Protein AF-A0A0G1Y3I6-F1 (afdb_monomer_lite)

Secondary structure (DSSP, 8-state):
----PBPTTT-SB--GGGBHHHHHHHHHHHTTT----TTTS--SS--BSSPEE-TTS-EEE---HHHHTTSTTSPP--SGGG---HHHHHHHHHHHHHHHHTTTS--

Radius of gyration: 13.9 Å; chains: 1; bounding box: 32×42×38 Å

Sequence (107 aa):
MTNNTLCDKCGLPTPRGNDVRTFCAIMQEENGNTMGGFLFWAAPHARHFLPVIAQDGKILCEGSPSRAQYIEGQPRDTRPEFAYSEKREWLIRKAFVQMHTETLAPA

Foldseek 3Di:
DQPFFAAPFQRHTQGQLFWLQQLLVLLCVVVVVPPPDPLRPHPPGTWGQDFDADPVRDTSHRTRLSLCLLPPPHPHDPDPVRDDDPVSSVSSVVSSVVSNVVSVDDD

pLDDT: mean 81.5, std 15.48, range [40.28, 95.31]

Organism: NCBI:txid1618669

Structure (mmCIF, N/CA/C/O backbone):
data_AF-A0A0G1Y3I6-F1
#
_entry.id   AF-A0A0G1Y3I6-F1
#
loop_
_atom_site.group_PDB
_atom_site.id
_atom_site.type_symbol
_atom_site.label_atom_id
_atom_site.label_alt_id
_atom_site.label_comp_id
_atom_site.label_asym_id
_atom_site.label_entity_id
_atom_site.label_seq_id
_atom_site.pdbx_PDB_ins_code
_atom_site.Cartn_x
_atom_site.Cartn_y
_atom_site.Cartn_z
_atom_site.occupancy
_atom_site.B_iso_or_equiv
_atom_site.auth_seq_id
_atom_site.auth_comp_id
_atom_site.auth_asym_id
_atom_site.auth_atom_id
_atom_site.pdbx_PDB_model_num
ATOM 1 N N . MET A 1 1 ? -12.199 21.342 -1.754 1.00 40.28 1 MET A N 1
ATOM 2 C CA . MET A 1 1 ? -13.176 20.279 -1.425 1.00 40.28 1 MET A CA 1
ATOM 3 C C . MET A 1 1 ? -12.425 18.959 -1.453 1.00 40.28 1 MET A C 1
ATOM 5 O O . MET A 1 1 ? -11.849 18.642 -2.486 1.00 40.28 1 MET A O 1
ATOM 9 N N . THR A 1 2 ? -12.322 18.239 -0.337 1.00 48.00 2 THR A N 1
ATOM 10 C CA . THR A 1 2 ? -11.708 16.904 -0.330 1.00 48.00 2 THR A CA 1
ATOM 11 C C . THR A 1 2 ? -12.648 15.947 -1.060 1.00 48.00 2 THR A C 1
ATOM 13 O O . THR A 1 2 ? -13.740 15.657 -0.579 1.00 48.00 2 THR A O 1
ATOM 16 N N . ASN A 1 3 ? -12.261 15.502 -2.258 1.00 54.75 3 ASN A N 1
ATOM 17 C CA . ASN A 1 3 ? -12.978 14.476 -3.019 1.00 54.75 3 ASN A CA 1
ATOM 18 C C . ASN A 1 3 ? -12.814 13.120 -2.306 1.00 54.75 3 ASN A C 1
ATOM 20 O O . ASN A 1 3 ? -12.046 12.259 -2.725 1.00 54.75 3 ASN A O 1
ATOM 24 N N . ASN A 1 4 ? -13.495 12.956 -1.172 1.00 63.72 4 ASN A N 1
ATOM 25 C CA . ASN A 1 4 ? -13.460 11.739 -0.375 1.00 63.72 4 ASN A CA 1
ATOM 26 C C . ASN A 1 4 ? -14.446 10.730 -0.957 1.00 63.72 4 ASN A C 1
ATOM 28 O O . ASN A 1 4 ? -15.607 10.649 -0.567 1.00 63.72 4 ASN A O 1
ATOM 32 N N . THR A 1 5 ? -13.971 9.945 -1.909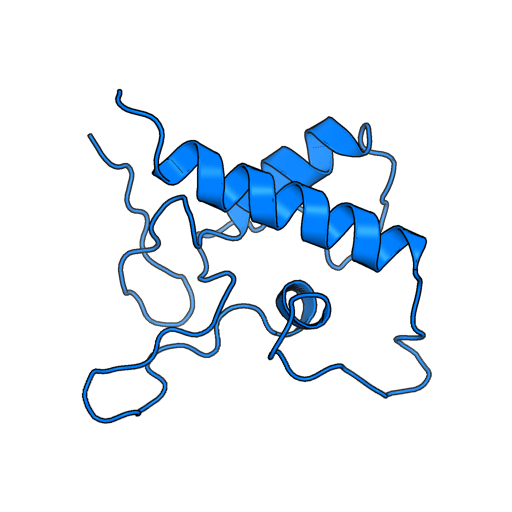 1.00 83.00 5 THR A N 1
ATOM 33 C CA . THR A 1 5 ? -14.685 8.767 -2.403 1.00 83.00 5 THR A CA 1
ATOM 34 C C . THR A 1 5 ? -14.701 7.653 -1.360 1.00 83.00 5 THR A C 1
ATOM 36 O O . THR A 1 5 ? -13.726 7.441 -0.633 1.00 83.00 5 THR A O 1
ATOM 39 N N . LEU A 1 6 ? -15.812 6.923 -1.301 1.00 91.69 6 LEU A N 1
ATOM 40 C CA . LEU A 1 6 ? -16.025 5.849 -0.335 1.00 91.69 6 LEU A CA 1
ATOM 41 C C . LEU A 1 6 ? -15.255 4.589 -0.736 1.00 91.69 6 LEU A C 1
ATOM 43 O O . LEU A 1 6 ? -15.245 4.211 -1.906 1.00 91.69 6 LEU A O 1
ATOM 47 N N . CYS A 1 7 ? -14.620 3.960 0.249 1.00 92.94 7 CYS A N 1
ATOM 48 C CA . CYS A 1 7 ? -13.881 2.719 0.086 1.00 92.94 7 CYS A CA 1
ATOM 49 C C . CYS A 1 7 ? -14.826 1.585 -0.321 1.00 92.94 7 CYS A C 1
ATOM 51 O O . CYS A 1 7 ? -15.840 1.354 0.336 1.00 92.94 7 CYS A O 1
ATOM 53 N N . ASP A 1 8 ? -14.464 0.839 -1.359 1.00 92.31 8 ASP A N 1
ATOM 54 C CA . ASP A 1 8 ? -15.258 -0.273 -1.884 1.00 92.31 8 ASP A CA 1
ATOM 55 C C . ASP A 1 8 ? -15.406 -1.457 -0.914 1.00 92.31 8 ASP A C 1
ATOM 57 O O . ASP A 1 8 ? -16.355 -2.227 -1.033 1.00 92.31 8 ASP A O 1
ATOM 61 N N . LYS A 1 9 ? -14.496 -1.603 0.058 1.00 90.06 9 LYS A N 1
ATOM 62 C CA . LYS A 1 9 ? -14.539 -2.680 1.061 1.00 90.06 9 LYS A CA 1
ATOM 63 C C . LYS A 1 9 ? -15.406 -2.367 2.274 1.00 90.06 9 LYS A C 1
ATOM 65 O O . LYS A 1 9 ? -16.125 -3.237 2.747 1.00 90.06 9 LYS A O 1
ATOM 70 N N . CYS A 1 10 ? -15.278 -1.162 2.824 1.00 93.19 10 CYS A N 1
ATOM 71 C CA . CYS A 1 10 ? -15.879 -0.816 4.117 1.00 93.19 10 CYS A CA 1
ATOM 72 C C . CYS A 1 10 ? -16.884 0.340 4.045 1.00 93.19 10 CYS A C 1
ATOM 74 O O . CYS A 1 10 ? -17.482 0.683 5.059 1.00 93.19 10 CYS A O 1
ATOM 76 N N . GLY A 1 11 ? -17.048 0.982 2.884 1.00 92.50 11 GLY A N 1
ATOM 77 C CA . GLY A 1 11 ? -17.946 2.123 2.699 1.00 92.50 11 GLY A CA 1
ATOM 78 C C . GLY A 1 11 ? -17.503 3.413 3.397 1.00 92.50 11 GLY A C 1
ATOM 79 O O . GLY A 1 11 ? -18.189 4.424 3.280 1.00 92.50 11 GLY A O 1
ATOM 80 N N . LEU A 1 12 ? -16.371 3.418 4.109 1.00 92.81 12 LEU A N 1
ATOM 81 C CA . LEU A 1 12 ? -15.859 4.607 4.794 1.00 92.81 12 LEU A CA 1
ATOM 82 C C . LEU A 1 12 ? -15.109 5.538 3.828 1.00 92.81 12 LEU A C 1
ATOM 84 O O . LEU A 1 12 ? -14.546 5.067 2.838 1.00 92.81 12 LEU A O 1
ATOM 88 N N . PRO A 1 13 ? -15.031 6.849 4.122 1.00 92.69 13 PRO A N 1
ATOM 89 C CA . PRO A 1 13 ? -14.242 7.793 3.336 1.00 92.69 13 PRO A CA 1
ATOM 90 C C . PRO A 1 13 ? -12.784 7.356 3.156 1.00 92.69 13 PRO A C 1
ATOM 92 O O . PRO A 1 13 ? -12.119 6.940 4.108 1.00 92.69 13 PRO A O 1
ATOM 95 N N . THR A 1 14 ? -12.275 7.497 1.934 1.00 91.06 14 THR A N 1
ATOM 96 C CA . THR A 1 14 ? -10.874 7.216 1.597 1.00 91.06 14 THR A CA 1
ATOM 97 C C . THR A 1 14 ? -10.142 8.547 1.425 1.00 91.06 14 THR A C 1
ATOM 99 O O . THR A 1 14 ? -10.340 9.205 0.402 1.00 91.06 14 THR A O 1
ATOM 102 N N . PRO A 1 15 ? -9.350 9.009 2.411 1.00 90.81 15 PRO A N 1
ATOM 103 C CA . PRO A 1 15 ? -8.5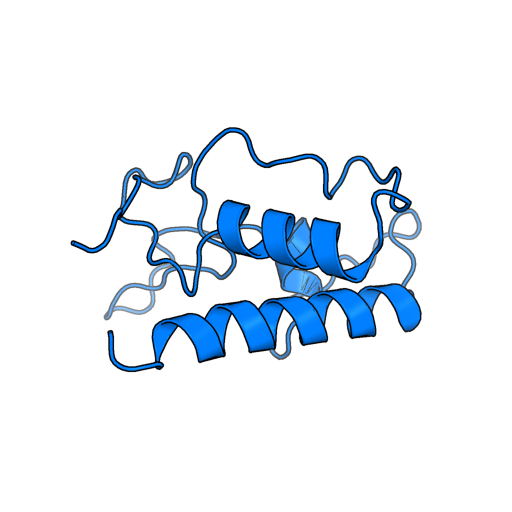92 10.245 2.248 1.00 90.81 15 PRO A CA 1
ATOM 104 C C . PRO A 1 15 ? -7.524 10.052 1.167 1.00 90.81 15 PRO A C 1
ATOM 106 O O . PRO A 1 15 ? -7.003 8.949 1.015 1.00 90.81 15 PRO A O 1
ATOM 109 N N . ARG A 1 16 ? -7.154 11.124 0.450 1.00 88.62 16 ARG A N 1
ATOM 110 C CA . ARG A 1 16 ? -6.159 11.076 -0.642 1.00 88.62 16 ARG A CA 1
ATOM 111 C C . ARG A 1 16 ? -4.860 10.372 -0.228 1.00 88.62 16 ARG A C 1
ATOM 113 O O . ARG A 1 16 ? -4.368 9.541 -0.983 1.00 88.62 16 ARG A O 1
ATOM 120 N N . GLY A 1 17 ? -4.385 10.642 0.990 1.00 91.06 17 GLY A N 1
ATOM 121 C CA . GLY A 1 17 ? -3.184 10.044 1.582 1.00 91.06 17 GLY A CA 1
ATOM 122 C C . GLY A 1 17 ? -3.293 8.560 1.911 1.00 91.06 17 GLY A C 1
ATOM 123 O O . GLY A 1 17 ? -2.307 7.945 2.278 1.00 91.06 17 GLY A O 1
ATOM 124 N N . ASN A 1 18 ? -4.476 7.967 1.786 1.00 92.44 18 ASN A N 1
ATOM 125 C CA . ASN A 1 18 ? -4.697 6.545 1.989 1.00 92.44 18 ASN A CA 1
ATOM 126 C C . ASN A 1 18 ? -5.558 5.941 0.865 1.00 92.44 18 ASN A C 1
ATOM 128 O O . ASN A 1 18 ? -6.233 4.949 1.107 1.00 92.44 18 ASN A O 1
ATOM 132 N N . ASP A 1 19 ? -5.586 6.524 -0.338 1.00 91.19 19 ASP A N 1
ATOM 133 C CA . ASP A 1 19 ? -6.388 6.026 -1.467 1.00 91.19 19 ASP A CA 1
ATOM 134 C C . ASP A 1 19 ? -5.510 5.294 -2.489 1.00 91.19 19 ASP A C 1
ATOM 136 O O . ASP A 1 19 ? -4.615 5.874 -3.106 1.00 91.19 19 ASP A O 1
ATOM 140 N N . VAL A 1 20 ? -5.814 4.016 -2.727 1.00 90.25 20 VAL A N 1
ATOM 141 C CA . VAL A 1 20 ? -5.138 3.189 -3.735 1.00 90.25 20 VAL A CA 1
ATOM 142 C C . VAL A 1 20 ? -5.193 3.803 -5.131 1.00 90.25 20 VAL A C 1
ATOM 144 O O . VAL A 1 20 ? -4.264 3.595 -5.906 1.00 90.25 20 VAL A O 1
ATOM 147 N N . ARG A 1 21 ? -6.227 4.573 -5.478 1.00 88.19 21 ARG A N 1
ATOM 148 C CA . ARG A 1 21 ? -6.296 5.232 -6.791 1.00 88.19 21 ARG A CA 1
ATOM 149 C C . ARG A 1 21 ? -5.234 6.308 -6.941 1.00 88.19 21 ARG A C 1
ATOM 151 O O . ARG A 1 21 ? -4.554 6.330 -7.961 1.00 88.19 21 ARG A O 1
ATOM 158 N N . THR A 1 22 ? -5.061 7.144 -5.917 1.00 88.56 22 THR A N 1
ATOM 159 C CA . THR A 1 22 ? -3.993 8.151 -5.870 1.00 88.56 22 THR A CA 1
ATOM 160 C C . THR A 1 22 ? -2.634 7.472 -5.976 1.00 88.56 22 THR A C 1
ATOM 162 O O . THR A 1 22 ? -1.820 7.842 -6.816 1.00 88.56 22 THR A O 1
ATOM 165 N N . PHE A 1 23 ? -2.419 6.416 -5.186 1.00 89.81 23 PHE A N 1
ATOM 166 C CA . PHE A 1 23 ? -1.200 5.616 -5.253 1.00 89.81 23 PHE A CA 1
ATOM 167 C C . PHE A 1 23 ? -0.940 5.053 -6.661 1.00 89.81 23 PHE A C 1
ATOM 169 O O . PHE A 1 23 ? 0.172 5.147 -7.174 1.00 89.81 23 PHE A O 1
ATOM 176 N N . CYS A 1 24 ? -1.959 4.469 -7.299 1.00 86.69 24 CYS A N 1
ATOM 177 C CA . CYS A 1 24 ? -1.853 3.912 -8.646 1.00 86.69 24 CYS A CA 1
ATOM 178 C C . CYS A 1 24 ? -1.538 4.988 -9.694 1.00 86.69 24 CYS A C 1
ATOM 180 O O . CYS A 1 24 ? -0.726 4.720 -10.574 1.00 86.69 24 CYS A O 1
ATOM 182 N N . ALA A 1 25 ? -2.132 6.181 -9.590 1.00 84.62 25 ALA A N 1
ATOM 183 C CA . ALA A 1 25 ? -1.834 7.302 -10.482 1.00 84.62 25 ALA A CA 1
ATOM 184 C C . ALA A 1 25 ? -0.359 7.728 -10.372 1.00 84.62 25 ALA A C 1
ATOM 186 O O . ALA A 1 25 ? 0.335 7.785 -11.383 1.00 84.62 25 ALA A O 1
ATOM 187 N N . ILE A 1 26 ? 0.153 7.889 -9.146 1.00 87.31 26 ILE A N 1
ATOM 188 C CA . ILE A 1 26 ? 1.567 8.220 -8.901 1.00 87.31 26 ILE A CA 1
ATOM 189 C C . ILE A 1 26 ? 2.493 7.129 -9.455 1.00 87.31 26 ILE A C 1
ATOM 191 O O . ILE A 1 26 ? 3.450 7.414 -10.169 1.00 87.31 26 ILE A O 1
ATOM 195 N N . MET A 1 27 ? 2.197 5.855 -9.178 1.00 84.44 27 MET A N 1
ATOM 196 C CA . MET A 1 27 ? 2.973 4.728 -9.712 1.00 84.44 27 MET A CA 1
ATOM 197 C C . MET A 1 27 ? 2.987 4.696 -11.247 1.00 84.44 27 MET A C 1
ATOM 199 O O . MET A 1 27 ? 3.981 4.280 -11.845 1.00 84.44 27 MET A O 1
ATOM 203 N N . GLN A 1 28 ? 1.886 5.094 -11.887 1.00 80.25 28 GLN A N 1
ATOM 204 C CA . GLN A 1 28 ? 1.767 5.132 -13.341 1.00 80.25 28 GLN A CA 1
ATOM 205 C C . GLN A 1 28 ? 2.645 6.230 -13.952 1.00 80.25 28 GLN A C 1
ATOM 207 O O . GLN A 1 28 ? 3.327 5.964 -14.946 1.00 80.25 28 GLN A O 1
ATOM 212 N N . GLU A 1 29 ? 2.657 7.418 -13.344 1.00 80.31 29 GLU A N 1
ATOM 213 C CA . GLU A 1 29 ? 3.515 8.547 -13.725 1.00 80.31 29 GLU A CA 1
ATOM 214 C C . GLU A 1 29 ? 5.000 8.202 -13.551 1.00 80.31 29 GLU A C 1
ATOM 216 O O . GLU A 1 29 ? 5.789 8.343 -14.484 1.00 80.31 29 GLU A O 1
ATOM 221 N N . GLU A 1 30 ? 5.367 7.654 -12.392 1.00 74.44 30 GLU A N 1
ATOM 222 C CA . GLU A 1 30 ? 6.750 7.324 -12.030 1.00 74.44 30 GLU A CA 1
ATOM 223 C C . GLU A 1 30 ? 7.352 6.188 -12.866 1.00 74.44 30 GLU A C 1
ATOM 225 O O . GLU A 1 30 ? 8.558 6.150 -13.112 1.00 74.44 30 GLU A O 1
ATOM 230 N N . ASN A 1 31 ? 6.525 5.244 -13.319 1.00 71.88 31 ASN A N 1
ATOM 231 C CA . ASN A 1 31 ? 6.992 4.057 -14.031 1.00 71.88 31 ASN A CA 1
ATOM 232 C C . ASN A 1 31 ? 6.621 4.055 -15.531 1.00 71.88 31 ASN A C 1
ATOM 234 O O . ASN A 1 31 ? 6.753 3.030 -16.208 1.00 71.88 31 ASN A O 1
ATOM 238 N N . GLY A 1 32 ? 6.144 5.180 -16.074 1.00 59.62 32 GLY A N 1
ATOM 239 C CA . GLY A 1 32 ? 5.942 5.378 -17.514 1.00 59.62 32 GLY A CA 1
ATOM 240 C C . GLY A 1 32 ? 5.106 4.290 -18.200 1.00 59.62 32 GLY A C 1
ATOM 241 O O . GLY A 1 32 ? 5.488 3.812 -19.264 1.00 59.62 32 GLY A O 1
ATOM 242 N N . ASN A 1 33 ? 4.007 3.836 -17.582 1.00 55.41 33 ASN A N 1
ATOM 243 C CA . ASN A 1 33 ? 3.135 2.748 -18.079 1.00 55.41 33 ASN A CA 1
ATOM 244 C C . ASN A 1 33 ? 3.781 1.350 -18.254 1.00 55.41 33 ASN A C 1
ATOM 246 O O . ASN A 1 33 ? 3.113 0.429 -18.720 1.00 55.41 33 ASN A O 1
ATOM 250 N N . THR A 1 34 ? 5.042 1.129 -17.868 1.00 52.78 34 THR A N 1
ATOM 251 C CA . THR A 1 34 ? 5.762 -0.125 -18.196 1.00 52.78 34 THR A CA 1
ATOM 252 C C . THR A 1 34 ? 5.566 -1.286 -17.216 1.00 52.78 34 THR A C 1
ATOM 254 O O . THR A 1 34 ? 5.978 -2.410 -17.506 1.00 52.78 34 THR A O 1
ATOM 257 N N . MET A 1 35 ? 4.914 -1.081 -16.067 1.00 49.94 35 MET A N 1
ATOM 258 C CA . MET A 1 35 ? 4.630 -2.178 -15.135 1.00 49.94 35 MET A CA 1
ATOM 259 C C . MET A 1 35 ? 3.305 -2.852 -15.500 1.00 49.94 35 MET A C 1
ATOM 261 O O . MET A 1 35 ? 2.268 -2.622 -14.883 1.00 49.94 35 MET A O 1
ATOM 265 N N . GLY A 1 36 ? 3.372 -3.745 -16.491 1.00 41.94 36 GLY A N 1
ATOM 266 C CA . GLY A 1 36 ? 2.340 -4.729 -16.838 1.00 41.94 36 GLY A CA 1
ATOM 267 C C . GLY A 1 36 ? 2.155 -5.810 -15.764 1.00 41.94 36 GLY A C 1
ATOM 268 O O . GLY A 1 36 ? 2.232 -7.000 -16.048 1.00 41.94 36 GLY A O 1
ATOM 269 N N . GLY A 1 37 ? 1.963 -5.407 -14.509 1.00 48.97 37 GLY A N 1
ATOM 270 C CA . GLY A 1 37 ? 1.653 -6.303 -13.403 1.00 48.97 37 GLY A CA 1
ATOM 271 C C . GLY A 1 37 ? 0.189 -6.173 -13.005 1.00 48.97 37 GLY A C 1
ATOM 272 O O . GLY A 1 37 ? -0.241 -5.098 -12.597 1.00 48.97 37 GLY A O 1
ATOM 273 N N . PHE A 1 38 ? -0.539 -7.290 -13.033 1.00 48.97 38 PHE A N 1
ATOM 274 C CA . PHE A 1 38 ? -1.937 -7.465 -12.598 1.00 48.97 38 PHE A CA 1
ATOM 275 C C . PHE A 1 38 ? -2.280 -6.833 -11.224 1.00 48.97 38 PHE A C 1
ATOM 277 O O . PHE A 1 38 ? -3.441 -6.592 -10.915 1.00 48.97 38 PHE A O 1
ATOM 284 N N . LEU A 1 39 ? -1.271 -6.545 -10.390 1.00 51.16 39 LEU A N 1
ATOM 285 C CA . LEU A 1 39 ? -1.406 -5.924 -9.067 1.00 51.16 39 LEU A CA 1
ATOM 286 C C . LEU A 1 39 ? -1.541 -4.388 -9.088 1.00 51.16 39 LEU A C 1
ATOM 288 O O . LEU A 1 39 ? -1.914 -3.813 -8.065 1.00 51.16 39 LEU A O 1
ATOM 292 N N . PHE A 1 40 ? -1.251 -3.721 -10.210 1.00 55.47 40 PHE A N 1
ATOM 293 C CA . PHE A 1 40 ? -1.151 -2.253 -10.285 1.00 55.47 40 PHE A CA 1
ATOM 294 C C . PHE A 1 40 ? -2.066 -1.607 -11.324 1.00 55.47 40 PHE A C 1
ATOM 296 O O . PHE A 1 40 ? -2.108 -0.381 -11.393 1.00 55.47 40 PHE A O 1
ATOM 303 N N . TRP A 1 41 ? -2.823 -2.401 -12.091 1.00 53.69 41 TRP A N 1
ATOM 304 C CA . TRP A 1 41 ? -3.886 -1.859 -12.936 1.00 53.69 41 TRP A CA 1
ATOM 305 C C . TRP A 1 41 ? -4.851 -1.034 -12.089 1.00 53.69 41 TRP A C 1
ATOM 307 O O . TRP A 1 41 ? -5.169 -1.418 -10.958 1.00 53.69 41 TRP A O 1
ATOM 317 N N . ALA A 1 42 ? -5.220 0.127 -12.640 1.00 56.16 42 ALA A N 1
ATOM 318 C CA . ALA A 1 42 ? -6.025 1.158 -12.006 1.00 56.16 42 ALA A CA 1
ATOM 319 C C . ALA A 1 42 ? -7.102 0.531 -11.120 1.00 56.16 42 ALA A C 1
ATOM 321 O O . ALA A 1 42 ? -7.920 -0.251 -11.602 1.00 56.16 42 ALA A O 1
ATOM 322 N N . ALA A 1 43 ? -7.085 0.838 -9.821 1.00 62.84 43 ALA A N 1
ATOM 323 C CA . ALA A 1 43 ? -8.199 0.463 -8.968 1.00 62.84 43 ALA A CA 1
ATOM 324 C C . ALA A 1 43 ? -9.429 1.235 -9.477 1.00 62.84 43 ALA A C 1
ATOM 326 O O . ALA A 1 43 ? -9.431 2.465 -9.405 1.00 62.84 43 ALA A O 1
ATOM 327 N N . PRO A 1 44 ? -10.466 0.569 -10.021 1.00 66.69 44 PRO A N 1
ATOM 328 C CA . PRO A 1 44 ? -11.628 1.278 -10.560 1.00 66.69 44 PRO A CA 1
ATOM 329 C C . PRO A 1 44 ? -12.427 1.982 -9.454 1.00 66.69 44 PRO A C 1
ATOM 331 O O . PRO A 1 44 ? -13.241 2.864 -9.724 1.00 66.69 44 PRO A O 1
ATOM 334 N N . HIS A 1 45 ? -12.180 1.609 -8.197 1.00 80.81 45 HIS A N 1
ATOM 335 C CA . HIS A 1 45 ? -12.873 2.113 -7.026 1.00 80.81 45 HIS A CA 1
ATOM 336 C C . HIS A 1 45 ? -11.880 2.627 -5.989 1.00 80.81 45 HIS A C 1
ATOM 338 O O . HIS A 1 45 ? -10.723 2.201 -5.944 1.00 80.81 45 HIS A O 1
ATOM 344 N N . ALA A 1 46 ? -12.338 3.570 -5.170 1.00 88.19 46 ALA A N 1
ATOM 345 C CA . ALA A 1 46 ? -11.555 4.035 -4.041 1.00 88.19 46 ALA A CA 1
ATOM 346 C C . ALA A 1 46 ? -11.404 2.901 -3.034 1.00 88.19 46 ALA A C 1
ATOM 348 O O . ALA A 1 46 ? -12.345 2.147 -2.787 1.00 88.19 46 ALA A O 1
ATOM 349 N N . ARG A 1 47 ? -10.209 2.773 -2.469 1.00 92.31 47 ARG A N 1
ATOM 350 C CA . ARG A 1 47 ? -9.899 1.737 -1.489 1.00 92.31 47 ARG A CA 1
ATOM 351 C C . ARG A 1 47 ? -8.796 2.227 -0.577 1.00 92.31 47 ARG A C 1
ATOM 353 O O . ARG A 1 47 ? -7.842 2.836 -1.058 1.00 92.31 47 ARG A O 1
ATOM 360 N N . HIS A 1 48 ? -8.891 1.908 0.713 1.00 94.06 48 HIS A N 1
ATOM 361 C CA . HIS A 1 48 ? -7.805 2.209 1.640 1.00 94.06 48 HIS A CA 1
ATOM 362 C C . HIS A 1 48 ? -6.519 1.479 1.228 1.00 94.06 48 HIS A C 1
ATOM 364 O O . HIS A 1 48 ? -6.535 0.279 0.925 1.00 94.06 48 HIS A O 1
ATOM 370 N N . PHE A 1 49 ? -5.405 2.203 1.187 1.00 93.25 49 PHE A N 1
ATOM 371 C CA . PHE A 1 49 ? -4.094 1.623 0.926 1.00 93.25 49 PHE A CA 1
ATOM 372 C C . PHE A 1 49 ? -3.615 0.840 2.155 1.00 93.25 49 PHE A C 1
ATOM 374 O O . PHE A 1 49 ? -3.429 -0.374 2.075 1.00 93.25 49 PHE A O 1
ATOM 381 N N . LEU A 1 50 ? -3.505 1.521 3.295 1.00 94.56 50 LEU A N 1
ATOM 382 C CA . LEU A 1 50 ? -3.238 0.971 4.620 1.00 94.56 50 LEU A CA 1
ATOM 383 C C . LEU A 1 50 ? -4.529 0.566 5.346 1.00 94.56 50 LEU A C 1
ATOM 385 O O . LEU A 1 50 ? -5.596 1.118 5.050 1.00 94.56 50 LEU A O 1
ATOM 389 N N . PRO A 1 51 ? -4.438 -0.338 6.338 1.00 94.25 51 PRO A N 1
AT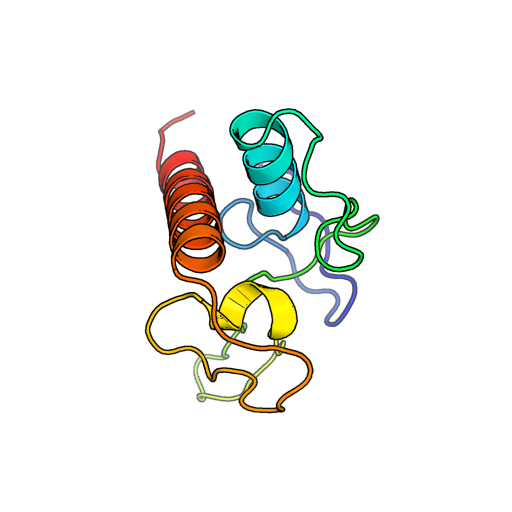OM 390 C CA . PRO A 1 51 ? -5.554 -0.656 7.217 1.00 94.25 51 PRO A CA 1
ATOM 391 C C . PRO A 1 51 ? -6.122 0.578 7.931 1.00 94.25 51 PRO A C 1
ATOM 393 O O . PRO A 1 51 ? -5.391 1.492 8.311 1.00 94.25 51 PRO A O 1
ATOM 396 N N . VAL A 1 52 ? -7.434 0.575 8.161 1.00 94.31 52 VAL A N 1
ATOM 397 C CA . VAL A 1 52 ? -8.123 1.546 9.020 1.00 94.31 52 VAL A CA 1
ATOM 398 C C . VAL A 1 52 ? -8.423 0.864 10.342 1.00 94.31 52 VAL A C 1
ATOM 400 O O . VAL A 1 52 ? -9.123 -0.149 10.373 1.00 94.31 52 VAL A O 1
ATOM 403 N N . ILE A 1 53 ? -7.899 1.426 11.425 1.00 94.12 53 ILE A N 1
ATOM 404 C CA . ILE A 1 53 ? -8.021 0.884 12.777 1.00 94.12 53 ILE A CA 1
ATOM 405 C C . ILE A 1 53 ? -8.857 1.865 13.605 1.00 94.12 53 ILE A C 1
ATOM 407 O O . ILE A 1 53 ? -8.602 3.069 13.598 1.00 94.12 53 ILE A O 1
ATOM 411 N N . ALA A 1 54 ? -9.888 1.359 14.275 1.00 92.88 54 ALA A N 1
ATOM 412 C CA . ALA A 1 54 ? -10.710 2.111 15.212 1.00 92.88 54 ALA A CA 1
ATOM 413 C C . ALA A 1 54 ? -9.926 2.479 16.481 1.00 92.88 54 ALA A C 1
ATOM 415 O O . ALA A 1 54 ? -8.879 1.909 16.780 1.00 92.88 54 ALA A O 1
ATOM 416 N N . GLN A 1 55 ? -10.470 3.402 17.278 1.00 93.69 55 GLN A N 1
ATOM 417 C CA . GLN A 1 55 ? -9.860 3.813 18.550 1.00 93.69 55 GLN A CA 1
ATOM 418 C C . GLN A 1 55 ? -9.721 2.661 19.559 1.00 93.69 55 GLN A C 1
ATOM 420 O O . GLN A 1 55 ? -8.801 2.671 20.368 1.00 93.69 55 GLN A O 1
ATOM 425 N N . ASP A 1 56 ? -10.603 1.660 19.495 1.00 95.25 56 ASP A N 1
ATOM 426 C CA . ASP A 1 56 ? -10.557 0.455 20.333 1.00 95.25 56 ASP A CA 1
ATOM 427 C C . ASP A 1 56 ? -9.604 -0.630 19.791 1.00 95.25 56 ASP A C 1
ATOM 429 O O . ASP A 1 56 ? -9.585 -1.751 20.297 1.00 95.25 56 ASP A O 1
ATOM 433 N N . GLY A 1 57 ? -8.823 -0.317 18.752 1.00 94.06 57 GLY A N 1
ATOM 434 C CA . GLY A 1 57 ? -7.860 -1.226 18.132 1.00 94.06 57 GLY A CA 1
ATOM 435 C C . GLY A 1 57 ? -8.463 -2.201 17.118 1.00 94.06 57 GLY A C 1
ATOM 436 O O . GLY A 1 57 ? -7.722 -2.978 16.515 1.00 94.06 57 GLY A O 1
ATOM 437 N N . LYS A 1 58 ? -9.781 -2.180 16.879 1.00 95.31 58 LYS A N 1
ATOM 438 C CA . LYS A 1 58 ? -10.400 -3.057 15.876 1.00 95.31 58 LYS A CA 1
ATOM 439 C C . LYS A 1 58 ? -10.093 -2.596 14.459 1.00 95.31 58 LYS A C 1
ATOM 441 O O . LYS A 1 58 ? -10.176 -1.413 14.139 1.00 95.31 58 LYS A O 1
ATOM 446 N N . ILE A 1 59 ? -9.814 -3.548 13.576 1.00 94.25 59 ILE A N 1
ATOM 447 C CA . ILE A 1 59 ? -9.645 -3.278 12.147 1.00 94.25 59 ILE A CA 1
ATOM 448 C C . ILE A 1 59 ? -11.029 -3.023 11.531 1.00 94.25 59 ILE A C 1
ATOM 450 O O . ILE A 1 59 ? -11.861 -3.924 11.473 1.00 94.25 59 ILE A O 1
ATOM 454 N N . LEU A 1 60 ? -11.268 -1.797 11.063 1.00 94.88 60 LEU A N 1
ATOM 455 C CA . LEU A 1 60 ? -12.473 -1.401 10.319 1.00 94.88 60 LEU A CA 1
ATOM 456 C C . LEU A 1 60 ? -12.351 -1.708 8.824 1.00 94.88 60 LEU A C 1
ATOM 458 O O . LEU A 1 60 ? -13.346 -1.906 8.131 1.00 94.88 60 LEU A O 1
ATOM 462 N N . CYS A 1 61 ? -11.122 -1.704 8.312 1.00 95.19 61 CYS A N 1
ATOM 463 C CA . CYS A 1 61 ? -10.80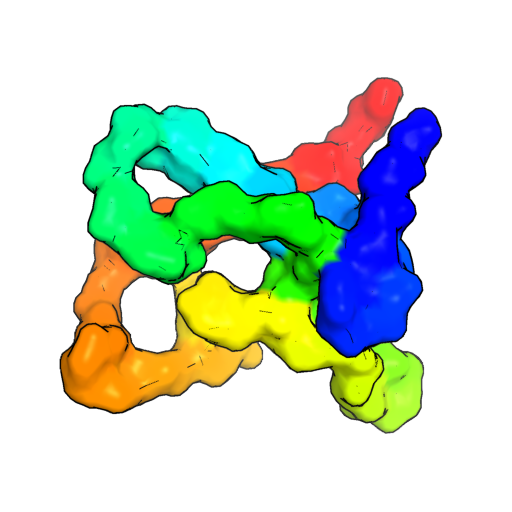3 -2.042 6.935 1.00 95.19 61 CYS A CA 1
ATOM 464 C C . CYS A 1 61 ? -9.378 -2.583 6.880 1.00 95.19 61 CYS A C 1
ATOM 466 O O . CYS A 1 61 ? -8.459 -1.949 7.385 1.00 95.19 61 CYS A O 1
ATOM 468 N N . GLU A 1 62 ? -9.176 -3.723 6.229 1.00 93.25 62 GLU A N 1
ATOM 469 C CA . GLU A 1 62 ? -7.843 -4.300 6.004 1.00 93.25 62 GLU A CA 1
ATOM 470 C C . GLU A 1 62 ? -7.003 -3.518 4.974 1.00 93.25 62 GLU A C 1
ATOM 472 O O . GLU A 1 62 ? -5.819 -3.791 4.792 1.00 93.25 62 GLU A O 1
ATOM 477 N N . GLY A 1 63 ? -7.613 -2.565 4.263 1.00 92.81 63 GLY A N 1
ATOM 478 C CA . GLY A 1 63 ? -6.968 -1.812 3.195 1.00 92.81 63 GLY A CA 1
ATOM 479 C C . GLY A 1 63 ? -6.615 -2.685 1.991 1.00 92.81 63 GLY A C 1
ATOM 480 O O . GLY A 1 63 ? -7.436 -3.475 1.505 1.00 92.81 63 GLY A O 1
ATOM 481 N N . SER A 1 64 ? -5.393 -2.540 1.482 1.00 91.25 64 SER A N 1
ATOM 482 C CA . SER A 1 64 ? -4.895 -3.279 0.320 1.00 91.25 64 SER A CA 1
ATOM 483 C C . SER A 1 64 ? -3.596 -4.020 0.639 1.00 91.25 64 SER A C 1
ATOM 485 O O . SER A 1 64 ? -2.538 -3.604 0.160 1.00 91.25 64 SER A O 1
ATOM 487 N N . PRO A 1 65 ? -3.650 -5.149 1.376 1.00 89.56 65 PRO A N 1
ATOM 488 C CA . PRO A 1 65 ? -2.455 -5.861 1.839 1.00 89.56 65 PRO A CA 1
ATOM 489 C C . PRO A 1 65 ? -1.463 -6.202 0.720 1.00 89.56 65 PRO A C 1
ATOM 491 O O . PRO A 1 65 ? -0.262 -6.007 0.868 1.00 89.56 65 PRO A O 1
ATOM 494 N N . SER A 1 66 ? -1.957 -6.597 -0.459 1.00 84.12 66 SER A N 1
ATOM 495 C CA . SER A 1 66 ? -1.113 -6.913 -1.623 1.00 84.12 66 SER A CA 1
ATOM 496 C C . SER A 1 66 ? -0.270 -5.739 -2.141 1.00 84.12 66 SER A C 1
ATOM 498 O O . SER A 1 66 ? 0.725 -5.958 -2.833 1.00 84.12 66 SER A O 1
ATOM 500 N N . ARG A 1 67 ? -0.647 -4.500 -1.809 1.00 86.19 67 ARG A N 1
ATOM 501 C CA . ARG A 1 67 ? 0.090 -3.273 -2.143 1.00 86.19 67 ARG A CA 1
ATOM 502 C C . ARG A 1 67 ? 0.873 -2.753 -0.937 1.00 86.19 67 ARG A C 1
ATOM 504 O O . ARG A 1 67 ? 2.039 -2.400 -1.080 1.00 86.19 67 ARG A O 1
ATOM 511 N N . ALA A 1 68 ? 0.249 -2.764 0.240 1.00 91.00 68 ALA A N 1
ATOM 512 C CA . ALA A 1 68 ? 0.816 -2.249 1.482 1.00 91.00 68 ALA A CA 1
ATOM 513 C C . ALA A 1 68 ? 1.971 -3.094 2.036 1.00 91.00 68 ALA A C 1
ATOM 515 O O . ALA A 1 68 ? 2.789 -2.574 2.780 1.00 91.00 68 ALA A O 1
ATOM 516 N N . GLN A 1 69 ? 2.095 -4.359 1.632 1.00 90.50 69 GLN A N 1
ATOM 517 C CA . GLN A 1 69 ? 3.131 -5.291 2.095 1.00 90.50 69 GLN A CA 1
ATOM 518 C C . GLN A 1 69 ? 4.598 -4.857 1.895 1.00 90.50 69 GLN A C 1
ATOM 520 O O . GLN A 1 69 ? 5.500 -5.536 2.375 1.00 90.50 69 GLN A O 1
ATOM 525 N N . TYR A 1 70 ? 4.854 -3.778 1.152 1.00 89.50 70 TYR A N 1
ATOM 526 C CA . TYR A 1 70 ? 6.191 -3.197 0.965 1.00 89.50 70 TYR A CA 1
ATOM 527 C C . TYR A 1 70 ? 6.433 -1.950 1.836 1.00 89.50 70 TYR A C 1
ATOM 529 O O .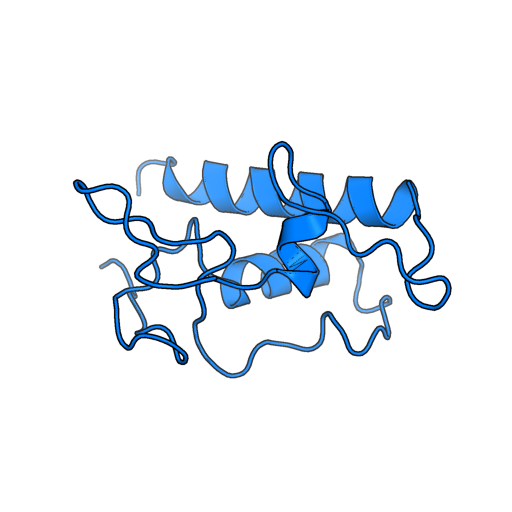 TYR A 1 70 ? 7.487 -1.319 1.738 1.00 89.50 70 TYR A O 1
ATOM 537 N N . ILE A 1 71 ? 5.453 -1.571 2.659 1.00 91.62 71 ILE A N 1
ATOM 538 C CA . ILE A 1 71 ? 5.537 -0.467 3.614 1.00 91.62 71 ILE A CA 1
ATOM 539 C C . ILE A 1 71 ? 5.939 -1.011 4.983 1.00 91.62 71 ILE A C 1
ATOM 541 O O . ILE A 1 71 ? 5.525 -2.098 5.387 1.00 91.62 71 ILE A O 1
ATOM 545 N N . GLU A 1 72 ? 6.753 -0.242 5.700 1.00 87.81 72 GLU A N 1
ATOM 546 C CA . GLU A 1 72 ? 7.212 -0.586 7.043 1.00 87.81 72 GLU A CA 1
ATOM 547 C C . GLU A 1 72 ? 6.038 -0.886 7.993 1.00 87.81 72 GLU A C 1
ATOM 549 O O . GLU A 1 72 ? 5.006 -0.212 7.979 1.00 87.81 72 GLU A O 1
ATOM 554 N N . GLY A 1 73 ? 6.183 -1.942 8.798 1.00 87.12 73 GLY A N 1
ATOM 555 C CA . GLY A 1 73 ? 5.158 -2.396 9.742 1.00 87.12 73 GLY A CA 1
ATOM 556 C C . GLY A 1 73 ? 3.998 -3.189 9.126 1.00 87.12 73 GLY A C 1
ATOM 557 O O . GLY A 1 73 ? 3.131 -3.644 9.869 1.00 87.12 73 GLY A O 1
ATOM 558 N N . GLN A 1 74 ? 3.960 -3.388 7.803 1.00 90.50 74 GLN A N 1
ATOM 559 C CA . GLN A 1 74 ? 2.941 -4.213 7.146 1.00 90.50 74 GLN A CA 1
ATOM 560 C C . GLN A 1 74 ? 3.421 -5.660 6.950 1.00 90.50 74 GLN A C 1
ATOM 562 O O . GLN A 1 74 ? 4.599 -5.890 6.667 1.00 90.50 74 GLN A O 1
ATOM 567 N N . PRO A 1 75 ? 2.528 -6.658 7.071 1.00 89.56 75 PRO A N 1
ATOM 568 C CA . PRO A 1 75 ? 2.886 -8.049 6.830 1.00 89.56 75 PRO A CA 1
ATOM 569 C C . PRO A 1 75 ? 3.224 -8.281 5.351 1.00 89.56 75 PRO A C 1
ATOM 571 O O . PRO A 1 75 ? 2.540 -7.777 4.456 1.00 89.56 75 PRO A O 1
ATOM 574 N N . ARG A 1 76 ? 4.260 -9.087 5.093 1.00 88.31 76 ARG A N 1
ATOM 575 C CA . ARG A 1 76 ? 4.686 -9.462 3.740 1.00 88.31 76 ARG A CA 1
ATOM 576 C C . ARG A 1 76 ? 4.092 -10.800 3.319 1.00 88.31 76 ARG A C 1
ATOM 578 O O . ARG A 1 76 ? 4.108 -11.754 4.089 1.00 88.31 76 ARG A O 1
ATOM 585 N N . ASP A 1 77 ? 3.642 -10.889 2.069 1.00 86.50 77 ASP A N 1
ATOM 586 C CA . ASP A 1 77 ? 3.339 -12.177 1.446 1.00 86.50 77 ASP A CA 1
ATOM 587 C C . ASP A 1 77 ? 4.639 -12.952 1.181 1.00 86.50 77 ASP A C 1
ATOM 589 O O . ASP A 1 77 ? 5.460 -12.549 0.353 1.00 86.50 77 ASP A O 1
ATOM 593 N N . THR A 1 78 ? 4.850 -14.035 1.922 1.00 87.50 78 THR A N 1
ATOM 594 C CA . THR A 1 78 ? 6.061 -14.865 1.862 1.00 87.50 78 THR A CA 1
ATOM 595 C C . THR A 1 78 ? 5.921 -16.068 0.933 1.00 87.50 78 THR A C 1
ATOM 597 O O . THR A 1 78 ? 6.839 -16.888 0.859 1.00 87.50 78 THR A O 1
ATOM 600 N N . ARG A 1 79 ? 4.796 -16.203 0.218 1.00 87.12 79 ARG A N 1
ATOM 601 C CA . ARG A 1 79 ? 4.596 -17.323 -0.703 1.00 87.12 79 ARG A CA 1
ATOM 602 C C . ARG A 1 79 ? 5.569 -17.233 -1.893 1.00 87.12 79 ARG A C 1
ATOM 604 O O . ARG A 1 79 ? 5.822 -16.125 -2.380 1.00 87.12 79 ARG A O 1
ATOM 611 N N . PRO A 1 80 ? 6.114 -18.364 -2.384 1.00 84.62 80 PRO A N 1
ATOM 612 C CA . PRO A 1 80 ? 7.152 -18.369 -3.422 1.00 84.62 80 PRO A CA 1
ATOM 613 C C . PRO A 1 80 ? 6.779 -17.624 -4.713 1.00 84.62 80 PRO A C 1
ATOM 615 O O . PRO A 1 80 ? 7.633 -16.990 -5.331 1.00 84.62 80 PRO A O 1
ATOM 618 N N . GLU A 1 81 ? 5.507 -17.647 -5.111 1.00 82.56 81 GLU A N 1
ATOM 619 C CA . GLU A 1 81 ? 4.993 -16.971 -6.307 1.00 82.56 81 GLU A CA 1
ATOM 620 C C . GLU A 1 81 ? 5.000 -15.430 -6.207 1.00 82.56 81 GLU A C 1
ATOM 622 O O . GLU A 1 81 ? 4.878 -14.740 -7.221 1.00 82.56 81 GLU A O 1
ATOM 627 N N . PHE A 1 82 ? 5.201 -14.877 -5.006 1.00 80.25 82 PHE A N 1
ATOM 628 C CA . PHE A 1 82 ? 5.314 -13.440 -4.740 1.00 80.25 82 PHE A CA 1
ATOM 629 C C . PHE A 1 82 ? 6.705 -13.068 -4.224 1.00 80.25 82 PHE A C 1
ATOM 631 O O . PHE A 1 82 ? 6.831 -12.295 -3.268 1.00 80.25 82 PHE A O 1
ATOM 638 N N . ALA A 1 83 ? 7.749 -13.588 -4.874 1.00 84.50 83 ALA A N 1
ATOM 639 C CA . ALA A 1 83 ? 9.141 -13.305 -4.539 1.00 84.50 83 ALA A CA 1
ATOM 640 C C . ALA A 1 83 ? 9.418 -11.805 -4.326 1.00 84.50 83 ALA A C 1
ATOM 642 O O . ALA A 1 83 ? 8.854 -10.915 -4.976 1.00 84.50 83 ALA A O 1
ATOM 643 N N . TYR A 1 84 ? 10.285 -11.524 -3.359 1.00 86.44 84 TYR A N 1
ATOM 644 C CA . TYR A 1 84 ? 10.711 -10.171 -3.040 1.00 86.44 84 TYR A CA 1
ATOM 645 C C . TYR A 1 84 ? 11.491 -9.525 -4.195 1.00 86.44 84 TYR A C 1
ATOM 647 O O . TYR A 1 84 ? 12.188 -10.191 -4.955 1.00 86.44 84 TYR A O 1
ATOM 655 N N . SER A 1 85 ? 11.342 -8.208 -4.331 1.00 86.50 85 SER A N 1
ATOM 656 C CA . SER A 1 85 ? 12.021 -7.406 -5.343 1.00 86.50 85 SER A CA 1
ATOM 657 C C . SER A 1 85 ? 12.320 -6.030 -4.761 1.00 86.50 85 SER A C 1
ATOM 659 O O . SER A 1 85 ? 11.395 -5.251 -4.530 1.00 86.50 85 SER A O 1
ATOM 661 N N . GLU A 1 86 ? 13.605 -5.722 -4.575 1.00 89.12 86 GLU A N 1
ATOM 662 C CA . GLU A 1 86 ? 14.076 -4.423 -4.069 1.00 89.12 86 GLU A CA 1
ATOM 663 C C . GLU A 1 86 ? 13.594 -3.267 -4.947 1.00 89.12 86 GLU A C 1
ATOM 665 O O . GLU A 1 86 ? 13.074 -2.270 -4.455 1.00 89.12 86 GLU A O 1
ATOM 670 N N . LYS A 1 87 ?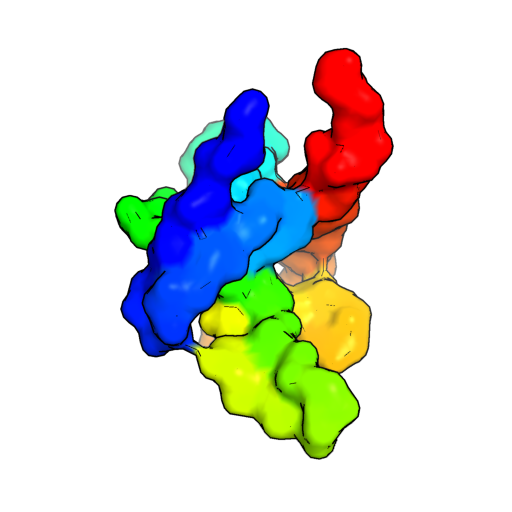 13.676 -3.432 -6.275 1.00 86.25 87 LYS A N 1
ATOM 671 C CA . LYS A 1 87 ? 13.173 -2.442 -7.236 1.00 86.25 87 LYS A CA 1
ATOM 672 C C . LYS A 1 87 ? 11.684 -2.153 -7.022 1.00 86.25 87 LYS A C 1
ATOM 674 O O . LYS A 1 87 ? 11.268 -0.997 -7.075 1.00 86.25 87 LYS A O 1
ATOM 679 N N . ARG A 1 88 ? 10.875 -3.196 -6.801 1.00 83.38 88 ARG A N 1
ATOM 680 C CA . ARG A 1 88 ? 9.432 -3.043 -6.572 1.00 83.38 88 ARG A CA 1
ATOM 681 C C . ARG A 1 88 ? 9.156 -2.359 -5.238 1.00 83.38 88 ARG A C 1
ATOM 683 O O . ARG A 1 88 ? 8.312 -1.472 -5.193 1.00 83.38 88 ARG A O 1
ATOM 690 N N . GLU A 1 89 ? 9.862 -2.748 -4.181 1.00 88.88 89 GLU A N 1
ATOM 691 C CA . GLU A 1 89 ? 9.742 -2.089 -2.882 1.00 88.88 89 GLU A CA 1
ATOM 692 C C . GLU A 1 89 ? 10.091 -0.603 -2.972 1.00 88.88 89 GLU A C 1
ATOM 694 O O . GLU A 1 89 ? 9.307 0.228 -2.520 1.00 88.88 89 GLU A O 1
ATOM 699 N N . TRP A 1 90 ? 11.218 -0.261 -3.601 1.00 89.44 90 TRP A N 1
ATOM 700 C CA . TRP A 1 90 ? 11.650 1.124 -3.768 1.00 89.44 90 TRP A CA 1
ATOM 701 C C . TRP A 1 90 ? 10.593 1.974 -4.485 1.00 89.44 90 TRP A C 1
ATOM 703 O O . TRP A 1 90 ? 10.230 3.039 -3.986 1.00 89.44 90 TRP A O 1
ATOM 713 N N . LEU A 1 91 ? 10.040 1.481 -5.601 1.00 87.69 91 LEU A N 1
ATOM 714 C CA . LEU A 1 91 ? 8.974 2.172 -6.339 1.00 87.69 91 LEU A CA 1
ATOM 715 C C . LEU A 1 91 ? 7.730 2.397 -5.470 1.00 87.69 91 LEU A C 1
ATOM 717 O O . LEU A 1 91 ? 7.212 3.509 -5.399 1.00 87.69 91 LEU A O 1
ATOM 721 N N . ILE A 1 92 ? 7.271 1.353 -4.774 1.00 88.69 92 ILE A N 1
ATOM 722 C CA . ILE A 1 92 ? 6.065 1.419 -3.939 1.00 88.69 92 ILE A CA 1
ATOM 723 C C . ILE A 1 92 ? 6.266 2.377 -2.767 1.00 88.69 92 ILE A C 1
ATOM 725 O O . ILE A 1 92 ? 5.391 3.194 -2.493 1.00 88.69 92 ILE A O 1
ATOM 729 N N . ARG A 1 93 ? 7.418 2.322 -2.093 1.00 91.44 93 ARG A N 1
ATOM 730 C CA . ARG A 1 93 ? 7.736 3.241 -0.996 1.00 91.44 93 ARG A CA 1
ATOM 731 C C . ARG A 1 93 ? 7.815 4.685 -1.484 1.00 91.44 93 ARG A C 1
ATOM 733 O O . ARG A 1 93 ? 7.248 5.557 -0.833 1.00 91.44 93 ARG A O 1
ATOM 740 N N . LYS A 1 94 ? 8.441 4.939 -2.639 1.00 90.56 94 LYS A N 1
ATOM 741 C CA . LYS A 1 94 ? 8.498 6.278 -3.245 1.00 90.56 94 LYS A CA 1
ATOM 742 C C . LYS A 1 94 ? 7.092 6.830 -3.511 1.00 90.56 94 LYS A C 1
ATOM 744 O O . LYS A 1 94 ? 6.773 7.922 -3.048 1.00 90.56 94 LYS A O 1
ATOM 749 N N . ALA A 1 95 ? 6.235 6.055 -4.178 1.00 89.81 95 ALA A N 1
ATOM 750 C CA . ALA A 1 95 ? 4.864 6.470 -4.477 1.00 89.81 95 ALA A CA 1
ATOM 751 C C . ALA A 1 95 ? 4.008 6.654 -3.213 1.00 89.81 95 ALA A C 1
ATOM 753 O O . ALA A 1 95 ? 3.204 7.581 -3.124 1.00 89.81 95 ALA A O 1
ATOM 754 N N . PHE A 1 96 ? 4.198 5.797 -2.207 1.00 91.25 96 PHE A N 1
ATOM 755 C CA . PHE A 1 96 ? 3.520 5.910 -0.919 1.00 91.25 96 PHE A CA 1
ATOM 756 C C . PHE A 1 96 ? 3.885 7.204 -0.182 1.00 91.25 96 PHE A C 1
ATOM 758 O O . PHE A 1 96 ? 2.991 7.888 0.321 1.00 91.25 96 PHE A O 1
ATOM 765 N N . VAL A 1 97 ? 5.176 7.556 -0.150 1.00 92.44 97 VAL A N 1
ATOM 766 C CA . VAL A 1 97 ? 5.655 8.812 0.444 1.00 92.44 97 VAL A CA 1
ATOM 767 C C . VAL A 1 97 ? 5.046 10.004 -0.285 1.00 92.44 97 VAL A C 1
ATOM 769 O O . VAL A 1 97 ? 4.454 10.857 0.368 1.00 92.44 97 VAL A O 1
ATOM 772 N N . GLN A 1 98 ? 5.095 10.029 -1.619 1.00 91.06 98 GLN A N 1
ATOM 773 C CA . GLN A 1 98 ? 4.501 11.113 -2.406 1.00 91.06 98 GLN A CA 1
ATOM 774 C C . GLN A 1 98 ? 2.999 11.278 -2.123 1.00 91.06 98 GLN A C 1
ATOM 776 O O . GLN A 1 98 ? 2.549 12.384 -1.829 1.00 91.06 98 GLN A O 1
ATOM 781 N N . MET A 1 99 ? 2.236 10.179 -2.103 1.00 90.62 99 MET A N 1
ATOM 782 C CA . MET A 1 99 ? 0.808 10.189 -1.758 1.00 90.62 99 MET A CA 1
ATOM 783 C C . MET A 1 99 ? 0.545 10.807 -0.371 1.00 90.62 99 MET A C 1
ATOM 785 O O . MET A 1 99 ? -0.412 11.568 -0.195 1.00 90.62 99 MET A O 1
ATOM 789 N N . HIS A 1 100 ? 1.389 10.499 0.619 1.00 85.50 100 HIS A N 1
ATOM 790 C CA . HIS A 1 100 ? 1.271 11.044 1.975 1.00 85.50 100 HIS A CA 1
ATOM 791 C C . HIS A 1 100 ? 1.665 12.520 2.045 1.00 85.50 100 HIS A C 1
ATOM 793 O O . HIS A 1 100 ? 0.985 13.302 2.708 1.00 85.50 100 HIS A O 1
ATOM 799 N N . THR A 1 101 ? 2.722 12.930 1.345 1.00 83.00 101 THR A N 1
ATOM 800 C CA . THR A 1 101 ? 3.191 14.321 1.342 1.00 83.00 101 THR A CA 1
ATOM 801 C C . THR A 1 101 ? 2.215 15.254 0.625 1.00 83.00 101 THR A C 1
ATOM 803 O O . THR A 1 101 ? 1.923 16.331 1.137 1.00 83.00 101 THR A O 1
ATOM 806 N N . GLU A 1 102 ? 1.618 14.828 -0.492 1.00 70.94 102 GLU A N 1
ATOM 807 C CA . GLU A 1 102 ? 0.583 15.599 -1.205 1.00 70.94 102 GLU A CA 1
ATOM 808 C C . GLU A 1 102 ? -0.693 15.820 -0.375 1.00 70.94 102 GLU A C 1
ATOM 810 O O . GLU A 1 102 ? -1.494 16.700 -0.680 1.00 70.94 102 GLU A O 1
ATOM 815 N N . THR A 1 103 ? -0.888 15.039 0.690 1.00 64.06 103 THR A N 1
ATOM 816 C CA . THR A 1 103 ? -2.010 15.199 1.628 1.00 64.06 103 THR A CA 1
ATOM 817 C C . THR A 1 103 ? -1.731 16.260 2.699 1.00 64.06 103 THR A C 1
ATOM 819 O O . THR A 1 103 ? -2.665 16.752 3.327 1.00 64.06 103 THR A O 1
ATOM 822 N N . LEU A 1 104 ? -0.461 16.630 2.898 1.00 53.44 104 LEU A N 1
ATOM 823 C CA . LEU A 1 104 ? -0.007 17.612 3.889 1.00 53.44 104 LEU A CA 1
ATOM 824 C C . LEU A 1 104 ? 0.334 18.981 3.279 1.00 53.44 104 LEU A C 1
ATOM 826 O O . LEU A 1 104 ? 0.590 19.927 4.023 1.00 53.44 104 LEU A O 1
ATOM 830 N N . ALA A 1 105 ? 0.346 19.106 1.949 1.00 46.09 105 ALA A N 1
ATOM 831 C CA . ALA A 1 105 ? 0.563 20.385 1.285 1.00 46.09 105 ALA A CA 1
ATOM 832 C C . ALA A 1 105 ? -0.663 21.307 1.482 1.00 46.09 105 ALA A C 1
ATOM 834 O O . ALA A 1 105 ? -1.792 20.860 1.248 1.00 46.09 105 ALA A O 1
ATOM 835 N N . PRO A 1 106 ? -0.485 22.572 1.917 1.00 42.19 106 PRO A N 1
ATOM 836 C CA . PRO A 1 106 ? -1.583 23.532 1.956 1.00 42.19 106 PRO A CA 1
ATOM 837 C C . PRO A 1 106 ? -2.114 23.760 0.534 1.00 42.19 106 PRO A C 1
ATOM 839 O O . PRO A 1 106 ? -1.333 23.837 -0.415 1.00 42.19 106 PRO A O 1
ATOM 842 N N . ALA A 1 107 ? -3.443 23.804 0.412 1.00 50.31 107 ALA A N 1
ATOM 843 C CA . ALA A 1 107 ? -4.150 24.077 -0.839 1.00 50.31 107 ALA A CA 1
ATOM 844 C C . ALA A 1 107 ? -3.902 25.500 -1.355 1.00 50.31 107 ALA A C 1
ATOM 846 O O . ALA A 1 107 ? -3.717 26.406 -0.508 1.00 50.31 107 ALA A O 1
#